Protein AF-A0A2T8KP40-F1 (afdb_monomer)

Secondary structure (DSSP, 8-state):
----EEEEEEEEETSSTT-SEEEEEEEGGG--HHHHHHHHHHTT--TTS-EEEE-SS-EEEE-SHHHHHHHHHHHTTTT-EEEEEEE---

InterPro domains:
  IPR058594 PB1-like domain, plants [PF26130] (18-79)

Structure (mmCIF, N/CA/C/O backbone):
data_AF-A0A2T8KP40-F1
#
_entry.id   AF-A0A2T8KP40-F1
#
loop_
_atom_site.group_PDB
_atom_site.id
_atom_site.type_symbol
_atom_site.label_atom_id
_atom_site.label_alt_id
_atom_site.label_comp_id
_atom_site.label_asym_id
_atom_site.label_entity_id
_atom_site.label_seq_id
_atom_site.pdbx_PDB_ins_code
_atom_site.Cartn_x
_atom_site.Cartn_y
_atom_site.Cartn_z
_atom_site.occupancy
_atom_site.B_iso_or_equiv
_atom_site.auth_seq_id
_atom_site.auth_comp_id
_atom_site.auth_asym_id
_atom_site.auth_atom_id
_atom_site.pdbx_PDB_model_num
ATOM 1 N N . MET A 1 1 ? 16.904 20.240 -3.493 1.00 44.69 1 MET A N 1
ATOM 2 C CA . MET A 1 1 ? 16.261 19.026 -4.026 1.00 44.69 1 MET A CA 1
ATOM 3 C C . MET A 1 1 ? 14.859 19.040 -3.458 1.00 44.69 1 MET A C 1
ATOM 5 O O . MET A 1 1 ? 14.748 19.067 -2.241 1.00 44.69 1 MET A O 1
ATOM 9 N N . ALA A 1 2 ? 13.830 19.256 -4.275 1.00 52.06 2 ALA A N 1
ATOM 10 C CA . ALA A 1 2 ? 12.468 19.299 -3.752 1.00 52.06 2 ALA A CA 1
ATOM 11 C C . ALA A 1 2 ? 12.064 17.856 -3.447 1.00 52.06 2 ALA A C 1
ATOM 13 O O . ALA A 1 2 ? 11.927 17.077 -4.381 1.00 52.06 2 ALA A O 1
ATOM 14 N N . SER A 1 3 ? 11.970 17.501 -2.167 1.00 59.34 3 SER A N 1
ATOM 15 C CA . SER A 1 3 ? 11.370 16.234 -1.757 1.00 59.34 3 SER A CA 1
ATOM 16 C C . SER A 1 3 ? 9.926 16.232 -2.234 1.00 59.34 3 SER A C 1
ATOM 18 O O . SER A 1 3 ? 9.117 17.059 -1.802 1.00 59.34 3 SER A O 1
ATOM 20 N N . ASP A 1 4 ? 9.616 15.361 -3.190 1.00 75.38 4 ASP A N 1
ATOM 21 C CA . ASP A 1 4 ? 8.241 15.087 -3.575 1.00 75.38 4 ASP A CA 1
ATOM 22 C C . ASP A 1 4 ? 7.649 14.214 -2.464 1.00 75.38 4 ASP A C 1
ATOM 24 O O . ASP A 1 4 ? 7.705 12.988 -2.522 1.00 75.38 4 ASP A O 1
ATOM 28 N N . ILE A 1 5 ? 7.124 14.871 -1.427 1.00 80.06 5 ILE A N 1
ATOM 29 C CA . ILE A 1 5 ? 6.424 14.222 -0.315 1.00 80.06 5 ILE A CA 1
ATOM 30 C C . ILE A 1 5 ? 5.041 13.804 -0.804 1.00 80.06 5 ILE A C 1
ATOM 32 O O . ILE A 1 5 ? 4.277 14.613 -1.342 1.00 80.06 5 ILE A O 1
ATOM 36 N N . TRP A 1 6 ? 4.728 12.527 -0.628 1.00 81.44 6 TRP A N 1
ATOM 37 C CA . TRP A 1 6 ? 3.474 11.916 -1.029 1.00 81.44 6 TRP A CA 1
ATOM 38 C C . TRP A 1 6 ? 2.724 11.423 0.195 1.00 81.44 6 TRP A C 1
ATOM 40 O O . TRP A 1 6 ? 3.260 10.749 1.069 1.00 81.44 6 TRP A O 1
ATOM 50 N N . THR A 1 7 ? 1.438 11.743 0.229 1.00 78.88 7 THR A N 1
ATOM 51 C CA . THR A 1 7 ? 0.517 11.192 1.213 1.00 78.88 7 THR A CA 1
ATOM 52 C C . THR A 1 7 ? -0.020 9.860 0.695 1.00 78.88 7 THR A C 1
ATOM 54 O O . THR A 1 7 ? -0.686 9.826 -0.346 1.00 78.88 7 THR A O 1
ATOM 57 N N . LEU A 1 8 ? 0.297 8.780 1.405 1.00 77.69 8 LEU A N 1
ATOM 58 C CA . LEU A 1 8 ? -0.256 7.443 1.230 1.00 77.69 8 LEU A CA 1
ATOM 59 C C . LEU A 1 8 ? -1.457 7.282 2.158 1.00 77.69 8 LEU A C 1
ATOM 61 O O . LEU A 1 8 ? -1.325 7.339 3.380 1.00 77.69 8 LEU A O 1
ATOM 65 N N . ASP A 1 9 ? -2.620 7.066 1.559 1.00 77.12 9 ASP A N 1
ATOM 66 C CA . ASP A 1 9 ? -3.829 6.673 2.275 1.00 77.12 9 ASP A CA 1
ATOM 67 C C . ASP A 1 9 ? -3.931 5.151 2.235 1.00 77.12 9 ASP A C 1
ATOM 69 O O . ASP A 1 9 ? -4.064 4.586 1.150 1.00 77.12 9 ASP A O 1
ATOM 73 N N . LEU A 1 10 ? -3.847 4.498 3.390 1.00 75.50 10 LEU A N 1
ATOM 74 C CA . LEU A 1 10 ? -3.943 3.055 3.541 1.00 75.50 10 LEU A CA 1
ATOM 75 C C . LEU A 1 10 ? -5.283 2.671 4.171 1.00 75.50 10 LEU A C 1
ATOM 77 O O . LEU A 1 10 ? -5.610 3.109 5.270 1.00 75.50 10 LEU A O 1
ATOM 81 N N . GLU A 1 11 ? -6.064 1.850 3.480 1.00 74.12 11 GLU A N 1
ATOM 82 C CA . GLU A 1 11 ? 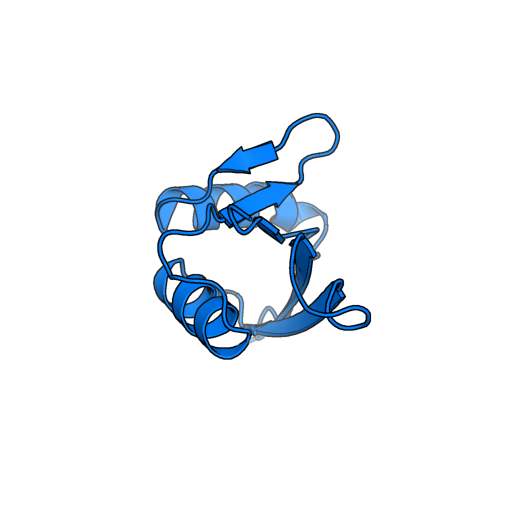-7.350 1.349 3.965 1.00 74.12 11 GLU A CA 1
ATOM 83 C C . GLU A 1 11 ? -7.197 -0.132 4.347 1.00 74.12 11 GLU A C 1
ATOM 85 O O . GLU A 1 11 ? -7.037 -0.997 3.486 1.00 74.12 11 GLU A O 1
ATOM 90 N N . CYS A 1 12 ? -7.209 -0.407 5.647 1.00 71.19 12 CYS A N 1
ATOM 91 C CA . CYS A 1 12 ? -6.923 -1.700 6.259 1.00 71.19 12 CYS A CA 1
ATOM 92 C C . CYS A 1 12 ? -8.228 -2.463 6.531 1.00 71.19 12 CYS A C 1
ATOM 94 O O . CYS A 1 12 ? -8.828 -2.343 7.601 1.00 71.19 12 CYS A O 1
ATOM 96 N N . HIS A 1 13 ? -8.681 -3.277 5.575 1.00 65.44 13 HIS A N 1
ATOM 97 C CA . HIS A 1 13 ? -9.892 -4.089 5.738 1.00 65.44 13 HIS A CA 1
ATOM 98 C C . HIS A 1 13 ? -9.586 -5.377 6.503 1.00 65.44 13 HIS A C 1
ATOM 100 O O . HIS A 1 13 ? -8.925 -6.276 5.979 1.00 65.44 13 HIS A O 1
ATOM 106 N N . GLY A 1 14 ? -10.099 -5.473 7.732 1.00 58.75 14 GLY A N 1
ATOM 107 C CA . GLY A 1 14 ? -9.898 -6.617 8.632 1.00 58.75 14 GLY A CA 1
ATOM 108 C C . GLY A 1 14 ? -9.086 -6.301 9.892 1.00 58.75 14 GLY A C 1
ATOM 109 O O . GLY A 1 14 ? -8.972 -7.164 10.759 1.00 58.75 14 GLY A O 1
ATOM 110 N N . ALA A 1 15 ? -8.564 -5.076 10.023 1.00 59.88 15 ALA A N 1
ATOM 111 C CA . ALA A 1 15 ? -7.942 -4.611 11.261 1.00 59.88 15 ALA A CA 1
ATOM 112 C C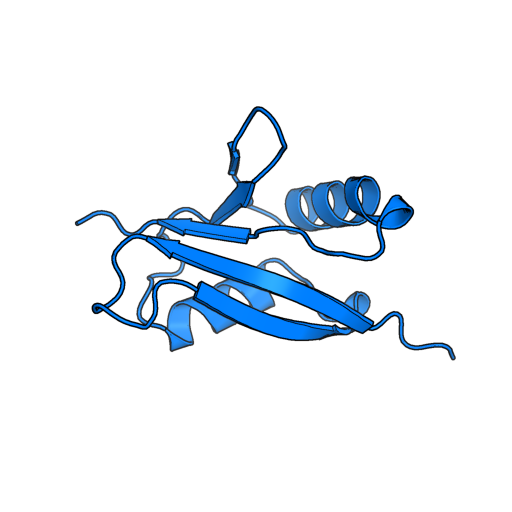 . ALA A 1 15 ? -8.982 -4.410 12.382 1.00 59.88 15 ALA A C 1
ATOM 114 O O . ALA A 1 15 ? -10.187 -4.318 12.133 1.00 59.88 15 ALA A O 1
ATOM 115 N N . ALA A 1 16 ? -8.513 -4.326 13.632 1.00 57.66 16 ALA A N 1
ATOM 116 C CA . ALA A 1 16 ? -9.366 -4.017 14.777 1.00 57.66 16 ALA A CA 1
ATOM 117 C C . ALA A 1 16 ? -10.149 -2.706 14.549 1.00 57.66 16 ALA A C 1
ATOM 119 O O . ALA A 1 16 ? -9.617 -1.747 13.984 1.00 57.66 16 ALA A O 1
ATOM 120 N N . ALA A 1 17 ? -11.411 -2.667 14.994 1.00 53.69 17 ALA A N 1
ATOM 121 C CA . ALA A 1 17 ? -12.300 -1.518 14.806 1.00 53.69 17 ALA A CA 1
ATOM 122 C C . ALA A 1 17 ? -11.618 -0.213 15.270 1.00 53.69 17 ALA A C 1
ATOM 124 O O . ALA A 1 17 ? -11.268 -0.079 16.444 1.00 53.69 17 ALA A O 1
ATOM 125 N N . GLY A 1 18 ? -11.411 0.728 14.338 1.00 61.47 18 GLY A N 1
ATOM 126 C CA . GLY A 1 18 ? -10.683 1.985 14.568 1.00 61.47 18 GLY A CA 1
ATOM 127 C C . GLY A 1 18 ? -9.310 2.111 13.887 1.00 61.47 18 GLY A C 1
ATOM 128 O O . GLY A 1 18 ? -8.766 3.212 13.877 1.00 61.47 18 GLY A O 1
ATOM 129 N N . GLN A 1 19 ? -8.767 1.044 13.283 1.00 58.72 19 GLN A N 1
ATOM 130 C CA . GLN A 1 19 ? -7.530 1.080 12.473 1.00 58.72 19 GLN A CA 1
ATOM 131 C C . GLN A 1 19 ? -7.774 0.871 10.968 1.00 58.72 19 GLN A C 1
ATOM 133 O O . GLN A 1 19 ? -6.860 0.552 10.217 1.00 58.72 19 GLN A O 1
ATOM 138 N N . GLU A 1 20 ? -9.011 1.062 10.515 1.00 67.62 20 GLU A N 1
ATOM 139 C CA . GLU A 1 20 ? -9.432 0.799 9.132 1.00 67.62 20 GLU A CA 1
ATOM 140 C C . GLU A 1 20 ? -8.848 1.794 8.117 1.00 67.62 20 GLU A C 1
ATOM 142 O O . GLU A 1 20 ? -8.841 1.516 6.920 1.00 67.62 20 GLU A O 1
ATOM 147 N N . TYR A 1 21 ? -8.350 2.945 8.576 1.00 73.06 21 TYR A N 1
ATOM 148 C CA . TYR A 1 21 ? -7.759 3.976 7.729 1.00 73.06 21 TYR A CA 1
ATOM 149 C C . TYR A 1 21 ? -6.517 4.581 8.380 1.00 73.06 21 TYR A C 1
ATOM 151 O O . TYR A 1 21 ? -6.575 5.089 9.502 1.00 73.06 21 TYR A O 1
ATOM 159 N N . VAL A 1 22 ? -5.403 4.561 7.659 1.00 75.31 22 VAL A N 1
ATOM 160 C CA . VAL A 1 22 ? -4.108 5.080 8.093 1.00 75.31 22 VAL A CA 1
ATOM 161 C C . VAL A 1 22 ? -3.567 5.985 7.001 1.00 75.31 22 VAL A C 1
ATOM 163 O O . VAL A 1 22 ? -3.432 5.566 5.862 1.00 75.31 22 VAL A O 1
ATOM 166 N N . GLN A 1 23 ? -3.219 7.219 7.343 1.00 79.69 23 GLN A N 1
ATOM 167 C CA . GLN A 1 23 ? -2.593 8.146 6.406 1.00 79.69 23 GLN A CA 1
ATOM 168 C C . GLN A 1 23 ? -1.142 8.392 6.827 1.00 79.69 23 GLN A C 1
ATOM 170 O O . GLN A 1 23 ? -0.895 8.758 7.979 1.00 79.69 23 GLN A O 1
ATOM 175 N N . ARG A 1 24 ? -0.186 8.216 5.908 1.00 79.12 24 ARG A N 1
ATOM 176 C CA . ARG A 1 24 ? 1.243 8.483 6.148 1.00 79.12 24 ARG A CA 1
ATOM 177 C C . ARG A 1 24 ? 1.830 9.350 5.042 1.00 79.12 24 ARG A C 1
ATOM 179 O O . ARG A 1 24 ? 1.511 9.174 3.872 1.00 79.12 24 ARG A O 1
ATOM 186 N N . GLU A 1 25 ? 2.692 10.287 5.412 1.00 81.50 25 GLU A N 1
ATOM 187 C CA . GLU A 1 25 ? 3.502 11.059 4.469 1.00 81.50 25 GLU A CA 1
ATOM 188 C C . GLU A 1 25 ? 4.869 10.383 4.317 1.00 81.50 25 GLU A C 1
ATOM 190 O O . GLU A 1 25 ? 5.524 10.100 5.319 1.00 81.50 25 GLU A O 1
ATOM 195 N N . MET A 1 26 ? 5.276 10.099 3.081 1.00 81.12 26 MET A N 1
ATOM 196 C CA . MET A 1 26 ? 6.582 9.522 2.742 1.00 81.12 26 MET A CA 1
ATOM 197 C C . MET A 1 26 ? 7.142 10.207 1.498 1.00 81.12 26 MET A C 1
ATOM 199 O O . MET A 1 26 ? 6.382 10.656 0.635 1.00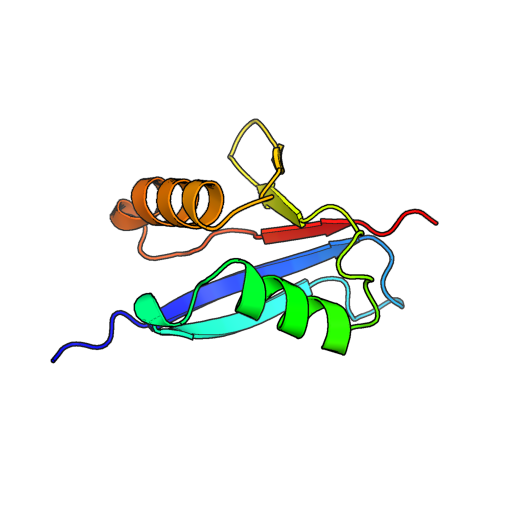 81.12 26 MET A O 1
ATOM 203 N N . ASP A 1 27 ? 8.465 10.280 1.385 1.00 83.56 27 ASP A N 1
ATOM 204 C CA . ASP A 1 27 ? 9.103 10.715 0.146 1.00 83.56 27 ASP A CA 1
ATOM 205 C C . ASP A 1 27 ? 8.790 9.719 -0.973 1.00 83.56 27 ASP A C 1
ATOM 207 O O . ASP A 1 27 ? 8.804 8.507 -0.766 1.00 83.56 27 ASP A O 1
ATOM 211 N N . ARG A 1 28 ? 8.526 10.221 -2.183 1.00 79.25 28 ARG A N 1
ATOM 212 C CA . ARG A 1 28 ? 8.225 9.389 -3.358 1.00 79.25 28 ARG A CA 1
ATOM 213 C C . ARG A 1 28 ? 9.262 8.285 -3.577 1.00 79.25 28 ARG A C 1
ATOM 215 O O . ARG A 1 28 ? 8.884 7.174 -3.931 1.00 79.25 28 ARG A O 1
ATOM 222 N N . ASP A 1 29 ? 10.539 8.598 -3.381 1.00 81.38 29 ASP A N 1
ATOM 223 C CA . ASP A 1 29 ? 11.650 7.654 -3.537 1.00 81.38 29 ASP A CA 1
ATOM 224 C C . ASP A 1 29 ? 11.675 6.565 -2.449 1.00 81.38 29 ASP A C 1
ATOM 226 O O . ASP A 1 29 ? 12.256 5.503 -2.657 1.00 81.38 29 ASP A O 1
ATOM 230 N N . GLU A 1 30 ? 11.015 6.792 -1.310 1.00 82.25 30 GLU A N 1
ATOM 231 C CA . GLU A 1 30 ? 10.846 5.798 -0.245 1.00 82.25 30 GLU A CA 1
ATOM 232 C C . GLU A 1 30 ? 9.604 4.917 -0.453 1.00 82.25 30 GLU A C 1
ATOM 234 O O . GLU A 1 30 ? 9.440 3.909 0.237 1.00 82.25 30 GLU A O 1
ATOM 239 N N . ILE A 1 31 ? 8.720 5.256 -1.397 1.00 82.56 31 ILE A N 1
ATOM 240 C CA . ILE A 1 31 ? 7.533 4.452 -1.705 1.00 82.56 31 ILE A CA 1
ATOM 241 C C . ILE A 1 31 ? 7.943 3.287 -2.612 1.00 82.56 31 ILE A C 1
ATOM 243 O O . ILE A 1 31 ? 7.891 3.382 -3.838 1.00 82.56 31 ILE A O 1
ATOM 247 N N . CYS A 1 32 ? 8.323 2.171 -1.992 1.00 83.50 32 CYS A N 1
ATOM 248 C CA . CYS A 1 32 ? 8.642 0.910 -2.660 1.00 83.50 32 CYS A CA 1
ATOM 249 C C . CYS A 1 32 ? 7.776 -0.236 -2.123 1.00 83.50 32 CYS A C 1
ATOM 251 O O . CYS A 1 32 ? 7.197 -0.141 -1.036 1.00 83.50 32 CYS A O 1
ATOM 253 N N . TYR A 1 33 ? 7.676 -1.330 -2.880 1.00 82.94 33 TYR A N 1
ATOM 254 C CA . TYR A 1 33 ? 6.850 -2.476 -2.486 1.00 82.94 33 TYR A CA 1
ATOM 255 C C . TYR A 1 33 ? 7.281 -3.034 -1.127 1.00 82.94 33 TYR A C 1
ATOM 257 O O . TYR A 1 33 ? 6.441 -3.265 -0.266 1.00 82.94 33 TYR A O 1
ATOM 265 N N . PHE A 1 34 ? 8.589 -3.161 -0.902 1.00 83.25 34 PHE A N 1
ATOM 266 C CA . PHE A 1 34 ? 9.128 -3.661 0.359 1.00 83.25 34 PHE A CA 1
ATOM 267 C C . PHE A 1 34 ? 8.765 -2.768 1.555 1.00 83.25 34 PHE A C 1
ATOM 269 O O . PHE A 1 34 ? 8.302 -3.280 2.567 1.00 83.25 34 PHE A O 1
ATOM 276 N N . ASN A 1 35 ? 8.883 -1.442 1.422 1.00 82.62 35 ASN A N 1
ATOM 277 C CA . ASN A 1 35 ? 8.531 -0.508 2.497 1.00 82.62 35 ASN A CA 1
ATOM 278 C C . ASN A 1 35 ? 7.024 -0.498 2.777 1.00 82.62 35 ASN A C 1
ATOM 280 O O . ASN A 1 35 ? 6.614 -0.370 3.926 1.00 82.62 35 ASN A O 1
ATOM 284 N N . LEU A 1 36 ? 6.188 -0.645 1.742 1.00 79.94 36 LEU A N 1
ATOM 285 C CA . LEU A 1 36 ? 4.742 -0.787 1.920 1.00 79.94 36 LEU A CA 1
ATOM 286 C C . LEU A 1 36 ? 4.396 -2.090 2.648 1.00 79.94 36 LEU A C 1
ATOM 288 O O . LEU A 1 36 ? 3.514 -2.082 3.499 1.00 79.94 36 LEU A O 1
ATOM 292 N N . ILE A 1 37 ? 5.091 -3.184 2.331 1.00 80.00 37 ILE A N 1
ATOM 293 C CA . ILE A 1 37 ? 4.934 -4.474 3.007 1.00 80.00 37 ILE A CA 1
ATOM 294 C C . ILE A 1 37 ? 5.363 -4.379 4.475 1.00 80.00 37 ILE A C 1
ATOM 296 O O . ILE A 1 37 ? 4.570 -4.699 5.354 1.00 80.00 37 ILE A O 1
ATOM 300 N N . GLU A 1 38 ? 6.563 -3.866 4.745 1.00 80.38 38 GLU A N 1
ATOM 301 C CA . GLU A 1 38 ? 7.064 -3.680 6.112 1.00 80.38 38 GLU A CA 1
ATOM 302 C C . GLU A 1 38 ? 6.101 -2.803 6.925 1.00 80.38 38 GLU A C 1
ATOM 304 O O . GLU A 1 38 ? 5.754 -3.132 8.057 1.00 80.38 38 GLU A O 1
ATOM 309 N N . PHE A 1 39 ? 5.562 -1.746 6.306 1.00 77.81 39 PHE A N 1
ATOM 310 C CA . PHE A 1 39 ? 4.571 -0.882 6.936 1.00 77.81 39 PHE A CA 1
ATOM 311 C C . PHE A 1 39 ? 3.283 -1.624 7.297 1.00 77.81 39 PHE A C 1
ATOM 313 O O . PHE A 1 39 ? 2.819 -1.489 8.423 1.00 77.81 39 PHE A O 1
ATOM 320 N N . ILE A 1 40 ? 2.685 -2.408 6.390 1.00 76.00 40 ILE A N 1
ATOM 321 C CA . ILE A 1 40 ? 1.457 -3.156 6.725 1.00 76.00 40 ILE A CA 1
ATOM 322 C C . ILE A 1 40 ? 1.709 -4.251 7.770 1.00 76.00 40 ILE A C 1
ATOM 324 O O . ILE A 1 40 ? 0.809 -4.537 8.565 1.00 76.00 40 ILE A O 1
ATOM 328 N N . GLU A 1 41 ? 2.918 -4.818 7.811 1.00 77.50 41 GLU A N 1
ATOM 329 C CA . GLU A 1 41 ? 3.333 -5.773 8.841 1.00 77.50 41 GLU A CA 1
ATOM 330 C C . GLU A 1 41 ? 3.353 -5.138 10.235 1.00 77.50 41 GLU A C 1
ATO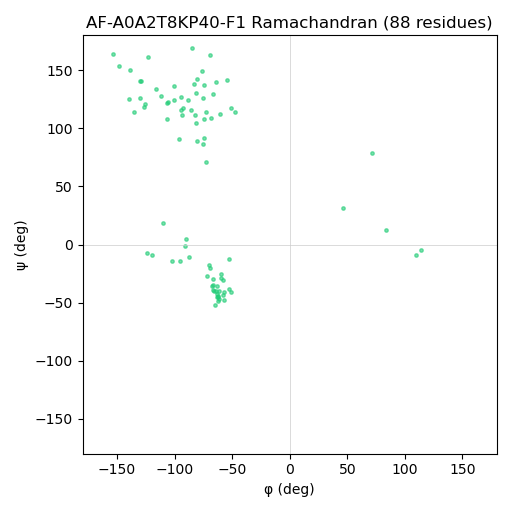M 332 O O . GLU A 1 41 ? 2.913 -5.776 11.196 1.00 77.50 41 GLU A O 1
ATOM 337 N N . GLU A 1 42 ? 3.727 -3.858 10.357 1.00 75.19 42 GLU A N 1
ATOM 338 C CA . GLU A 1 42 ? 3.607 -3.110 11.621 1.00 75.19 42 GLU A CA 1
ATOM 339 C C . GLU A 1 42 ? 2.152 -3.024 12.124 1.00 75.19 42 GLU A C 1
ATOM 341 O O . GLU A 1 42 ? 1.914 -2.965 13.333 1.00 75.19 42 GLU A O 1
ATOM 346 N N . TYR A 1 43 ? 1.163 -3.054 11.221 1.00 69.81 43 TYR A N 1
ATOM 347 C CA . TYR A 1 43 ? -0.268 -3.048 11.566 1.00 69.81 43 TYR A CA 1
ATOM 348 C C . TYR A 1 43 ? -0.861 -4.451 11.759 1.00 69.81 43 TYR A C 1
ATOM 350 O O . TYR A 1 43 ? -2.064 -4.578 11.994 1.00 69.81 43 TYR A O 1
ATOM 358 N N . GLY A 1 44 ? -0.040 -5.504 11.697 1.00 66.81 44 GLY A N 1
ATOM 359 C CA . GLY A 1 44 ? -0.469 -6.885 11.916 1.00 66.81 44 GLY A CA 1
ATOM 360 C C . GLY A 1 44 ? -1.072 -7.571 10.689 1.00 66.81 44 GLY A C 1
ATOM 361 O O . GLY A 1 44 ? -1.653 -8.648 10.830 1.00 66.81 44 GLY A O 1
ATOM 362 N N . PHE A 1 45 ? -0.933 -6.984 9.497 1.00 67.25 45 PHE A N 1
ATOM 363 C CA . PHE A 1 45 ? -1.191 -7.686 8.239 1.00 67.25 45 PHE A CA 1
ATOM 364 C C . PHE A 1 45 ? 0.025 -8.542 7.892 1.00 67.25 45 PHE A C 1
ATOM 366 O O . PHE A 1 45 ? 1.154 -8.130 8.121 1.00 67.25 45 PHE A O 1
ATOM 373 N N . ASN A 1 46 ? -0.166 -9.735 7.334 1.00 62.03 46 ASN A N 1
ATOM 374 C CA . ASN A 1 46 ? 0.985 -10.482 6.820 1.00 62.03 46 ASN A CA 1
ATOM 375 C C . ASN A 1 46 ? 1.429 -9.879 5.479 1.00 62.03 46 ASN A C 1
ATOM 377 O O . ASN A 1 46 ? 0.576 -9.471 4.697 1.00 62.03 46 ASN A O 1
ATOM 381 N N . ALA A 1 47 ? 2.720 -9.945 5.134 1.00 55.97 47 ALA A N 1
ATOM 382 C CA . ALA A 1 47 ? 3.240 -9.602 3.796 1.00 55.97 47 ALA A CA 1
ATOM 383 C C . ALA A 1 47 ? 2.531 -10.321 2.618 1.00 55.97 47 ALA A C 1
ATOM 385 O O . ALA A 1 47 ? 2.711 -9.985 1.450 1.00 55.97 47 ALA A O 1
ATOM 386 N N . ILE A 1 48 ? 1.733 -11.343 2.933 1.00 53.12 48 ILE A N 1
ATOM 387 C CA . ILE A 1 48 ? 0.956 -12.179 2.013 1.00 53.12 48 ILE A CA 1
ATOM 388 C C . ILE A 1 48 ? -0.498 -11.674 1.878 1.00 53.12 48 ILE A C 1
ATOM 390 O O . ILE A 1 48 ? -1.209 -12.076 0.955 1.00 53.12 48 ILE A O 1
ATOM 394 N N . ASP A 1 49 ? -0.959 -10.793 2.772 1.00 59.28 49 ASP A N 1
ATOM 395 C CA . ASP A 1 49 ? -2.275 -10.173 2.673 1.00 59.28 49 ASP A CA 1
ATOM 396 C C . ASP A 1 49 ? -2.257 -9.141 1.545 1.00 59.28 49 ASP A C 1
ATOM 398 O O . ASP A 1 49 ? -1.539 -8.145 1.558 1.00 59.28 49 ASP A O 1
ATOM 402 N N . TYR A 1 50 ? -3.034 -9.451 0.515 1.00 68.31 50 TYR A N 1
ATOM 403 C CA . TYR A 1 50 ? -3.059 -8.773 -0.766 1.00 68.31 50 TYR A CA 1
ATOM 404 C C . TYR A 1 50 ? -3.122 -7.237 -0.637 1.00 68.31 50 TYR A C 1
ATOM 406 O O . TYR A 1 50 ? -4.131 -6.671 -0.199 1.00 68.31 50 TYR A O 1
ATOM 414 N N . LEU A 1 51 ? -2.047 -6.571 -1.070 1.00 78.00 51 LEU A N 1
ATOM 415 C CA . LEU A 1 51 ? -1.982 -5.123 -1.226 1.00 78.00 51 LEU A CA 1
ATOM 416 C C . LEU A 1 51 ? -2.639 -4.742 -2.556 1.00 78.00 51 LEU A C 1
ATOM 418 O O . LEU A 1 51 ? -2.320 -5.305 -3.603 1.00 78.00 51 LEU A O 1
ATOM 422 N N . TYR A 1 52 ? -3.550 -3.780 -2.535 1.00 78.44 52 TYR A N 1
ATOM 423 C CA . TYR A 1 52 ? -4.249 -3.300 -3.720 1.00 78.44 52 TYR A CA 1
ATOM 424 C C . TYR A 1 52 ? -4.167 -1.784 -3.820 1.00 78.44 52 TYR A C 1
ATOM 426 O O . TYR A 1 52 ? -4.334 -1.071 -2.845 1.00 78.44 52 TYR A O 1
ATOM 434 N N . HIS A 1 53 ? -3.993 -1.262 -5.020 1.00 76.50 53 HIS A N 1
ATOM 435 C CA . HIS A 1 53 ? -4.243 0.130 -5.331 1.00 76.50 53 HIS A CA 1
ATOM 436 C C . HIS A 1 53 ? -5.707 0.315 -5.752 1.00 76.50 53 HIS A C 1
ATOM 438 O O . HIS A 1 53 ? -6.186 -0.318 -6.700 1.00 76.50 53 HIS A O 1
ATOM 444 N N . LYS A 1 54 ? -6.423 1.209 -5.067 1.00 73.06 54 LYS A N 1
ATOM 445 C CA . LYS A 1 54 ? -7.799 1.586 -5.395 1.00 73.06 54 LYS A CA 1
ATOM 446 C C . LYS A 1 54 ? -7.822 2.623 -6.513 1.00 73.06 54 LYS A C 1
ATOM 448 O O . LYS A 1 54 ? -7.597 3.813 -6.295 1.00 73.06 54 LYS A O 1
ATOM 453 N N . LYS A 1 55 ? -8.181 2.172 -7.715 1.00 74.62 55 LYS A N 1
ATOM 454 C CA . LYS A 1 55 ? -8.564 3.045 -8.830 1.00 74.62 55 LYS A CA 1
ATOM 455 C C . LYS A 1 55 ? -10.047 3.409 -8.717 1.00 74.62 55 LYS A C 1
ATOM 457 O O . LYS A 1 55 ? -10.788 2.834 -7.924 1.00 74.62 55 LYS A O 1
ATOM 462 N N . ARG A 1 56 ? -10.489 4.380 -9.524 1.00 69.12 56 ARG A N 1
ATOM 463 C CA . ARG A 1 56 ? -11.894 4.838 -9.551 1.00 69.12 56 ARG A CA 1
ATOM 464 C C . ARG A 1 56 ? -12.896 3.698 -9.751 1.00 69.12 56 ARG A C 1
ATOM 466 O O . ARG A 1 56 ? -13.936 3.714 -9.107 1.00 69.12 56 ARG A O 1
ATOM 473 N N . ASP A 1 57 ? -12.546 2.728 -10.593 1.00 68.69 57 ASP A N 1
ATOM 474 C CA . ASP A 1 57 ? -13.459 1.668 -11.033 1.00 68.69 57 ASP A CA 1
ATOM 475 C C . ASP A 1 57 ? -12.930 0.246 -10.760 1.00 68.69 57 ASP A C 1
ATOM 477 O O . ASP A 1 57 ? -13.663 -0.724 -10.934 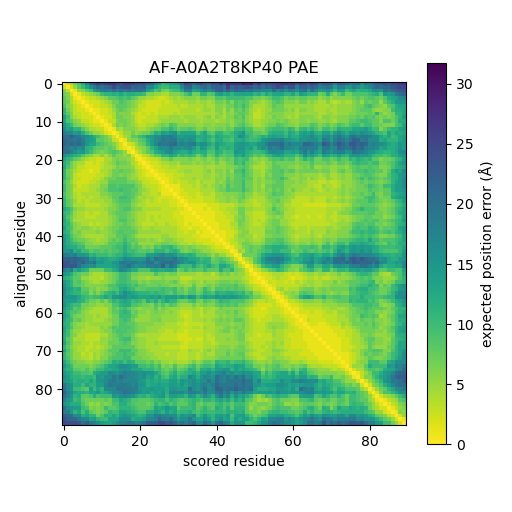1.00 68.69 57 ASP A O 1
ATOM 481 N N . SER A 1 58 ? -11.676 0.107 -10.306 1.00 75.12 58 SER A N 1
ATOM 482 C CA . SER A 1 58 ? -11.009 -1.192 -10.138 1.00 75.12 58 SER A CA 1
ATOM 483 C C . SER A 1 58 ? -10.017 -1.192 -8.977 1.00 75.12 58 SER A C 1
ATOM 485 O O . SER A 1 58 ? -9.420 -0.168 -8.656 1.00 75.12 58 SER A O 1
ATOM 487 N N . LEU A 1 59 ? -9.778 -2.366 -8.395 1.00 77.56 59 LEU A N 1
ATOM 488 C CA . LEU A 1 59 ? -8.664 -2.616 -7.479 1.00 77.56 59 LEU A CA 1
ATOM 489 C C . LEU A 1 59 ? -7.549 -3.322 -8.252 1.00 77.56 59 LEU A C 1
ATOM 491 O O . LEU A 1 59 ? -7.789 -4.360 -8.868 1.00 77.56 59 LEU A O 1
ATOM 495 N N . VAL A 1 60 ? -6.345 -2.755 -8.242 1.00 80.31 60 VAL A N 1
ATOM 496 C CA . VAL A 1 60 ? -5.167 -3.340 -8.898 1.00 80.31 60 VAL A CA 1
ATOM 497 C C . VAL A 1 60 ? -4.252 -3.905 -7.830 1.00 80.31 60 VAL A C 1
ATOM 499 O O . VAL A 1 60 ? -3.858 -3.175 -6.935 1.00 80.31 60 VAL A O 1
ATOM 502 N N . ALA A 1 61 ? -3.931 -5.195 -7.892 1.00 81.50 61 ALA A N 1
ATOM 503 C CA . ALA A 1 61 ? -3.019 -5.800 -6.926 1.00 81.50 61 ALA A CA 1
ATOM 504 C C . ALA A 1 61 ? -1.610 -5.222 -7.098 1.00 81.50 61 ALA A C 1
ATOM 506 O O . ALA A 1 61 ? -1.085 -5.220 -8.207 1.00 81.50 61 ALA A O 1
ATOM 507 N N . ILE A 1 62 ? -1.009 -4.770 -6.004 1.00 82.56 62 ILE A N 1
ATOM 508 C CA . ILE A 1 62 ? 0.394 -4.380 -5.943 1.00 82.56 62 ILE A CA 1
ATOM 509 C C . ILE A 1 62 ? 1.163 -5.611 -5.464 1.00 82.56 62 ILE A C 1
ATOM 511 O O . ILE A 1 62 ? 1.003 -6.037 -4.321 1.00 82.56 62 ILE A O 1
ATOM 515 N N . GLN A 1 63 ? 1.969 -6.204 -6.342 1.00 81.50 63 GLN A N 1
ATOM 516 C CA . GLN A 1 63 ? 2.783 -7.385 -6.022 1.00 81.50 63 GLN A CA 1
ATOM 517 C C . GLN A 1 63 ? 4.281 -7.123 -6.204 1.00 81.50 63 GLN A C 1
ATOM 519 O O . GLN A 1 63 ? 5.106 -7.962 -5.852 1.00 81.50 63 GLN A O 1
ATOM 524 N N . SER A 1 64 ? 4.637 -5.983 -6.792 1.00 83.88 64 SER A N 1
ATOM 525 C CA . SER A 1 64 ? 6.007 -5.632 -7.130 1.00 83.88 64 SER A CA 1
ATOM 526 C C . SER A 1 64 ? 6.210 -4.119 -7.183 1.00 83.88 64 SER A C 1
ATOM 528 O O . SER A 1 64 ? 5.258 -3.347 -7.316 1.00 83.88 64 SER A O 1
ATOM 530 N N . ASP A 1 65 ? 7.471 -3.686 -7.163 1.00 83.44 65 ASP A N 1
ATOM 531 C CA . ASP A 1 65 ? 7.835 -2.280 -7.373 1.00 83.44 65 ASP A CA 1
ATOM 532 C C . ASP A 1 65 ? 7.392 -1.731 -8.732 1.00 83.44 65 ASP A C 1
ATOM 534 O O . ASP A 1 65 ? 7.157 -0.531 -8.863 1.00 83.44 65 ASP A O 1
ATOM 538 N N . ALA A 1 66 ? 7.232 -2.589 -9.745 1.00 85.12 66 ALA A N 1
ATOM 539 C CA . ALA A 1 66 ? 6.683 -2.166 -11.028 1.00 85.12 66 ALA A CA 1
ATOM 540 C C . ALA A 1 66 ? 5.239 -1.666 -10.869 1.00 85.12 66 ALA A C 1
ATOM 542 O O . ALA A 1 66 ? 4.906 -0.602 -11.387 1.00 85.12 66 ALA A O 1
ATOM 543 N N . ASP A 1 67 ? 4.420 -2.373 -10.085 1.00 84.06 67 ASP A N 1
ATOM 544 C CA . ASP A 1 67 ? 3.032 -1.985 -9.807 1.00 84.06 67 ASP A CA 1
ATOM 545 C C . ASP A 1 67 ? 2.967 -0.688 -8.986 1.00 84.06 67 ASP A C 1
ATOM 547 O O . ASP A 1 67 ? 2.134 0.183 -9.247 1.00 84.06 67 ASP A O 1
ATOM 551 N N . VAL A 1 68 ? 3.882 -0.525 -8.021 1.00 82.00 68 VAL A N 1
ATOM 552 C CA . VAL A 1 68 ? 4.023 0.713 -7.237 1.00 82.00 68 VAL A CA 1
ATOM 553 C C . VAL A 1 68 ? 4.406 1.881 -8.145 1.00 82.00 68 VAL A C 1
ATOM 555 O O . VAL A 1 68 ? 3.798 2.949 -8.068 1.00 82.00 68 VAL A O 1
ATOM 558 N N . MET A 1 69 ? 5.365 1.688 -9.052 1.00 83.50 69 MET A N 1
ATOM 559 C CA . MET A 1 69 ? 5.759 2.717 -10.013 1.00 83.50 69 MET A CA 1
ATOM 560 C C . MET A 1 69 ? 4.628 3.081 -10.975 1.00 83.50 69 MET A C 1
ATOM 562 O O . MET A 1 69 ? 4.447 4.266 -11.260 1.00 83.50 69 MET A O 1
ATOM 566 N N . GLU A 1 70 ? 3.851 2.109 -11.461 1.00 83.12 70 GLU A N 1
ATOM 567 C CA . GLU A 1 70 ? 2.674 2.392 -12.289 1.00 83.12 70 GLU A CA 1
ATOM 568 C C . GLU A 1 70 ? 1.628 3.199 -11.515 1.00 83.12 70 GLU A C 1
ATOM 570 O O . GLU A 1 70 ? 1.155 4.221 -12.021 1.00 83.12 70 GLU A O 1
ATOM 575 N N . MET A 1 71 ? 1.347 2.820 -10.264 1.00 80.88 71 MET A N 1
ATOM 576 C CA . MET A 1 71 ? 0.459 3.571 -9.372 1.00 80.88 71 MET A CA 1
ATOM 577 C C . MET A 1 71 ? 0.944 5.014 -9.179 1.00 80.88 71 MET A C 1
ATOM 579 O O . MET A 1 71 ? 0.156 5.958 -9.288 1.00 80.88 71 MET A O 1
ATOM 583 N N . LEU A 1 72 ? 2.233 5.205 -8.886 1.00 79.31 72 LEU A N 1
ATOM 584 C CA . LEU A 1 72 ? 2.820 6.533 -8.711 1.00 79.31 72 LEU A CA 1
ATOM 585 C C . LEU A 1 72 ? 2.696 7.345 -10.002 1.00 79.31 72 LEU A C 1
ATOM 587 O O . LEU A 1 72 ? 2.225 8.477 -9.961 1.00 79.31 72 LEU A O 1
ATOM 591 N N . LYS A 1 73 ? 3.030 6.761 -11.156 1.00 79.81 73 LYS A N 1
ATOM 592 C CA . LYS A 1 73 ? 2.949 7.414 -12.470 1.00 79.81 73 LYS A CA 1
ATOM 593 C C . LYS A 1 73 ? 1.525 7.841 -12.832 1.00 79.81 73 LYS A C 1
ATOM 595 O O . LYS A 1 73 ? 1.317 8.933 -13.361 1.00 79.81 73 LYS A O 1
ATOM 600 N N . GLU A 1 74 ? 0.526 7.017 -12.524 1.00 75.50 74 GLU A N 1
ATOM 601 C CA . GLU A 1 74 ? -0.885 7.371 -12.717 1.00 75.50 74 GLU A CA 1
ATOM 602 C C . GLU A 1 74 ? -1.325 8.521 -11.795 1.00 75.50 74 GLU A C 1
ATOM 604 O O . GLU A 1 74 ? -2.100 9.389 -12.212 1.00 75.50 74 GLU A O 1
ATOM 609 N N . ASN A 1 75 ? -0.781 8.578 -10.577 1.00 70.75 75 ASN A N 1
ATOM 610 C CA . ASN A 1 75 ? -1.083 9.604 -9.578 1.00 70.75 75 ASN A CA 1
ATOM 611 C C . ASN A 1 75 ? -0.164 10.842 -9.632 1.00 70.75 75 ASN A C 1
ATOM 613 O O . ASN A 1 75 ? -0.396 11.803 -8.892 1.00 70.75 75 ASN A O 1
ATOM 617 N N . GLU A 1 76 ? 0.826 10.900 -10.534 1.00 70.06 76 GLU A N 1
ATOM 618 C CA . GLU A 1 76 ? 1.719 12.066 -10.686 1.00 70.06 76 GLU A CA 1
ATOM 619 C C . GLU A 1 76 ? 0.934 13.347 -11.001 1.00 70.06 76 GLU A C 1
ATOM 621 O O . GLU A 1 76 ? 1.312 14.442 -10.584 1.00 70.06 76 GLU A O 1
ATOM 626 N N . ARG A 1 77 ? -0.208 13.218 -11.690 1.00 63.06 77 ARG A N 1
ATOM 627 C CA . ARG A 1 77 ? -1.090 14.349 -12.026 1.00 63.06 77 ARG A CA 1
ATOM 628 C C . ARG A 1 77 ? -1.846 14.904 -10.822 1.00 63.06 77 ARG A C 1
ATOM 630 O O . ARG A 1 77 ? -2.236 16.069 -10.837 1.00 63.06 77 ARG A O 1
ATOM 637 N N . THR A 1 78 ? -2.095 14.079 -9.810 1.00 59.34 78 THR A N 1
ATOM 638 C CA . THR A 1 78 ? -2.872 14.438 -8.618 1.00 59.34 78 THR A CA 1
ATOM 639 C C . THR A 1 78 ? -1.996 14.719 -7.404 1.00 59.34 78 THR A C 1
ATOM 641 O O . THR A 1 78 ? -2.523 15.287 -6.448 1.00 59.34 78 THR A O 1
ATOM 644 N N . LYS A 1 79 ? -0.702 14.347 -7.430 1.00 60.34 79 LYS A N 1
ATOM 645 C CA . LYS A 1 79 ? 0.240 14.421 -6.290 1.00 60.34 79 LYS A CA 1
ATOM 646 C C . LYS A 1 79 ? -0.359 13.870 -4.989 1.00 60.34 79 LYS A C 1
ATOM 648 O O . LYS A 1 79 ? -0.099 14.361 -3.897 1.00 60.34 79 LYS A O 1
ATOM 653 N N . LYS A 1 80 ? -1.246 12.888 -5.127 1.00 54.53 80 LYS A N 1
ATOM 654 C CA . LYS A 1 80 ? -1.948 12.216 -4.036 1.00 54.53 80 LYS A CA 1
ATOM 655 C C . LYS A 1 80 ? -1.891 10.734 -4.349 1.00 54.53 80 LYS A C 1
ATOM 657 O O . LYS A 1 80 ? -2.484 10.322 -5.348 1.00 54.53 80 LYS A O 1
ATOM 662 N N . GLY A 1 81 ? -1.182 9.965 -3.525 1.00 5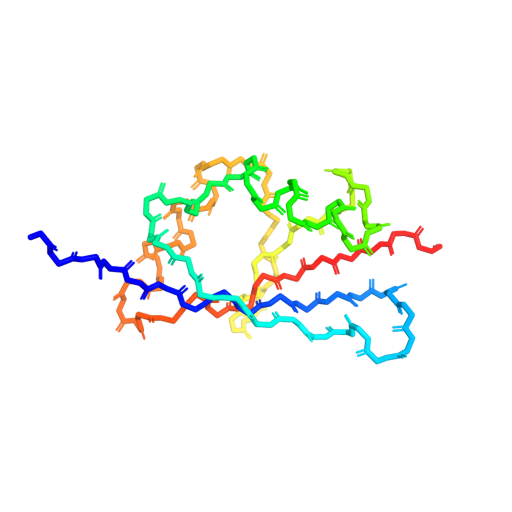4.56 81 GLY A N 1
ATOM 663 C CA . GLY A 1 81 ? -1.129 8.507 -3.596 1.00 54.56 81 GLY A CA 1
ATOM 664 C C . GLY A 1 81 ? -2.449 7.937 -3.100 1.00 54.56 81 GLY A C 1
ATOM 665 O O . GLY A 1 81 ? -2.541 7.446 -1.982 1.00 54.56 81 GLY A O 1
ATOM 666 N N . LYS A 1 82 ? -3.517 8.107 -3.885 1.00 54.66 82 LYS A N 1
ATOM 667 C CA . LYS A 1 82 ? -4.865 7.795 -3.415 1.00 54.66 82 LYS A CA 1
ATOM 668 C C . LYS A 1 82 ? -5.024 6.289 -3.230 1.00 54.66 82 LYS A C 1
ATOM 670 O O . LYS A 1 82 ? -5.151 5.568 -4.213 1.00 54.66 82 LYS A O 1
ATOM 675 N N . GLY A 1 83 ? -5.094 5.873 -1.969 1.00 56.94 83 GLY A N 1
ATOM 676 C CA . GLY A 1 83 ? -5.727 4.636 -1.531 1.00 56.94 83 GLY A CA 1
ATOM 677 C C . GLY A 1 83 ? -4.961 3.378 -1.909 1.00 56.94 83 GLY A C 1
ATOM 678 O O . GLY A 1 83 ? -5.345 2.684 -2.851 1.00 56.94 83 GLY A O 1
ATOM 679 N N . VAL A 1 84 ? -3.909 3.061 -1.166 1.00 61.38 84 VAL A N 1
ATOM 680 C CA . VAL A 1 84 ? -3.483 1.670 -1.019 1.00 61.38 84 VAL A CA 1
ATOM 681 C C . VAL A 1 84 ? -4.487 0.998 -0.074 1.00 61.38 84 VAL A C 1
ATOM 683 O O . VAL A 1 84 ? -4.945 1.588 0.892 1.00 61.38 84 VAL A O 1
ATOM 686 N N . GLN A 1 85 ? -4.919 -0.212 -0.374 1.00 60.31 85 GLN A N 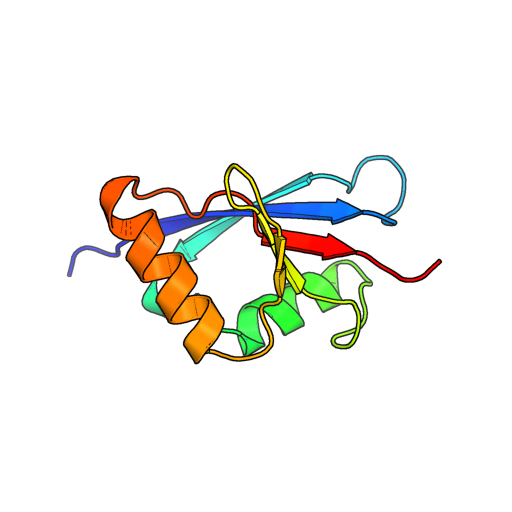1
ATOM 687 C CA . GLN A 1 85 ? -5.880 -0.974 0.404 1.00 60.31 85 GLN A CA 1
ATOM 688 C C . GLN A 1 85 ? -5.243 -2.322 0.709 1.00 60.31 85 GLN A C 1
ATOM 690 O O . GLN A 1 85 ? -4.881 -3.052 -0.212 1.00 60.31 85 GLN A O 1
ATOM 695 N N . SER A 1 86 ? -5.097 -2.654 1.985 1.00 57.09 86 SER A N 1
ATOM 696 C CA . SER A 1 86 ? -4.713 -3.994 2.423 1.00 57.09 86 SER A CA 1
ATOM 697 C C . SER A 1 86 ? -5.971 -4.728 2.876 1.00 57.09 86 SER A C 1
ATOM 699 O O . SER A 1 86 ? -6.849 -4.162 3.535 1.00 57.09 86 SER A O 1
ATOM 701 N N . LYS A 1 87 ? -6.109 -5.995 2.480 1.00 47.44 87 LYS A N 1
ATOM 702 C CA . LYS A 1 87 ? -7.232 -6.834 2.905 1.00 47.44 87 LYS A CA 1
ATOM 703 C C . LYS A 1 87 ? -6.707 -8.127 3.504 1.00 47.44 87 LYS A C 1
ATOM 705 O O . LYS A 1 87 ? -6.097 -8.914 2.784 1.00 47.44 87 LYS A O 1
ATOM 710 N N . SER A 1 88 ? -6.998 -8.358 4.784 1.00 40.94 88 SER A N 1
ATOM 711 C CA . SER A 1 88 ? -6.636 -9.614 5.440 1.00 40.94 88 SER A CA 1
ATOM 712 C C . SER A 1 88 ? -7.673 -10.705 5.161 1.00 40.94 88 SER A C 1
ATOM 714 O O . SER A 1 88 ? -8.883 -10.439 5.158 1.00 40.94 88 SER A O 1
ATOM 716 N N . ARG A 1 89 ? -7.225 -11.938 4.883 1.00 39.56 89 ARG A N 1
ATOM 717 C CA . ARG A 1 89 ? -8.118 -13.112 4.851 1.00 39.56 89 ARG A CA 1
ATOM 718 C C . ARG A 1 89 ? -8.482 -13.498 6.289 1.00 39.56 89 ARG A C 1
ATOM 720 O O . ARG A 1 89 ? -7.772 -14.278 6.916 1.00 39.56 89 ARG A O 1
ATOM 727 N N . ALA A 1 90 ? -9.592 -12.950 6.778 1.00 35.53 90 ALA A N 1
ATOM 728 C CA . ALA A 1 90 ? -10.325 -13.521 7.908 1.00 35.53 90 ALA A CA 1
ATOM 729 C C . ALA A 1 90 ? -10.874 -14.917 7.566 1.00 35.53 90 ALA A C 1
ATOM 731 O O . ALA A 1 90 ? -11.264 -15.126 6.389 1.00 35.53 90 ALA A O 1
#

Radius of gyration: 12.47 Å; Cα contacts (8 Å, |Δi|>4): 148; chains: 1; bounding box: 30×33×28 Å

pLDDT: mean 70.84, std 11.93, range [35.53, 85.12]

Sequence (90 aa):
MASDIWTLDLECHGAAAGQEYVQREMDRDEICYFNLIEFIEEYGFNAIDYLYHKKRDSLVAIQSDADVMEMLKENERTKKGKGVQSKSRA

Organism: NCBI:txid206008

Mean predicted aligned error: 8.42 Å

Nearest PDB structures (foldseek):
  2g4s-assembly1_A  TM=6.836E-01  e=2.252E-03  Homo sapiens
  6fno-assembly2_D  TM=6.689E-01  e=3.179E-01  Candidatus Caldarchaeum subterraneum
  1v5o-assembly1_A  TM=6.059E-01  e=2.286E-01  Mus musculus
  7v8e-assembly2_D  TM=4.4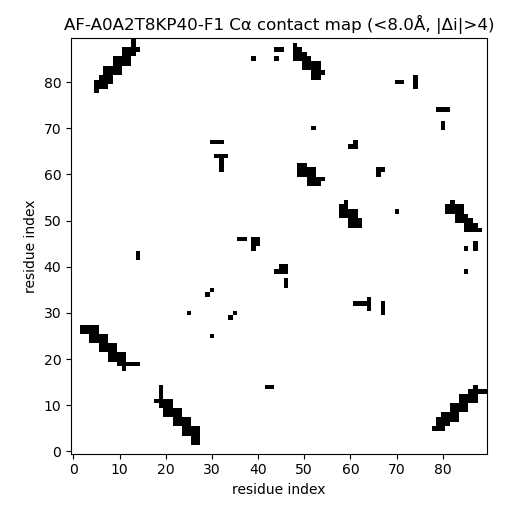36E-01  e=5.716E-02  Homo sapiens
  6byh-assembly3_C  TM=5.370E-01  e=3.179E-01  Homo sapiens

Solvent-accessible surface area (backbone atoms only — not comparable to full-atom values): 5172 Å² total; per-residue (Å²): 131,85,77,57,66,29,46,40,34,36,35,31,48,79,51,66,95,86,52,44,65,47,78,47,79,44,46,55,92,64,67,40,46,66,53,54,35,56,52,42,40,77,72,72,40,56,82,79,35,54,37,22,38,49,52,99,88,49,75,42,75,46,87,40,52,67,44,44,50,50,52,48,62,71,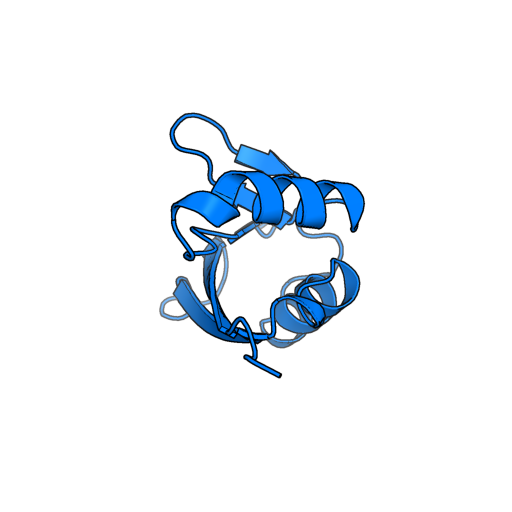24,62,85,67,67,40,47,65,34,40,32,38,41,52,88,126

Foldseek 3Di:
DDQLKEKAWEQEAPADPPPRIDIDIDGLVCQFLVNVLVVVVVRVAHSPQWKWQDDPVDTHTDPGRVVSVVLCVVCVVVSYSPYTYTHHDD